Protein AF-A0A0K9FBV3-F1 (afdb_monomer_lite)

Organism: NCBI:txid582475

pLDDT: mean 87.47, std 13.34, range [50.59, 97.69]

Secondary structure (DSSP, 8-state):
-----------HHHHHHHHHHHHHHHHT---SEE-HHHHHHHH---HHHIIIIITTSHHHHHT-EEETTEEEEEHHHHHHHHHHHHHT-

Foldseek 3Di:
DDPPPPPPPDDPVVVVVVVVVVVVVVVPPQQQKDFLVVVCVVVVDDSVCCVVQPCVDPQNVVQWDDDPNTIMGGRVSSVVSVVVSVVVD

Sequence (89 aa):
MLPANIEVNLDKQAIRQYIEKRLDEEIREVLWWIDLNKMAELTNMSPRFLESELVCDVRMRAIEVKKNRKRWWPARQAFEVISTIT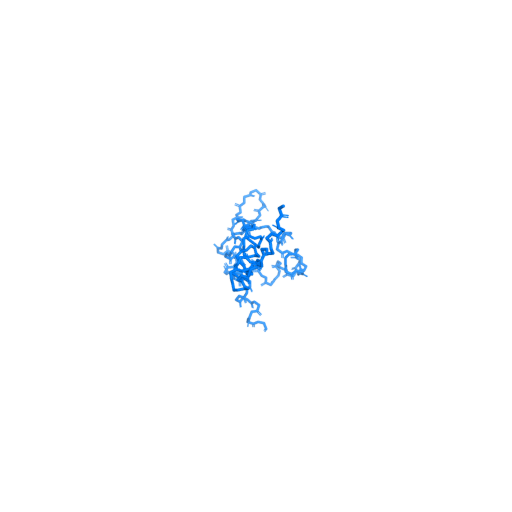SEW

Structure (mmCIF, N/CA/C/O backbone):
data_AF-A0A0K9FBV3-F1
#
_entry.id   AF-A0A0K9FBV3-F1
#
loop_
_atom_site.group_PDB
_atom_site.id
_atom_site.type_symbol
_atom_site.label_atom_id
_atom_site.label_alt_id
_atom_site.label_comp_id
_atom_site.label_asym_id
_atom_site.label_entity_id
_atom_site.label_seq_id
_atom_site.pdbx_PDB_ins_code
_atom_site.Cartn_x
_atom_site.Cartn_y
_atom_site.Cartn_z
_atom_site.occupancy
_atom_site.B_iso_or_equiv
_atom_site.auth_seq_id
_atom_site.auth_comp_id
_atom_site.auth_asym_id
_atom_site.auth_atom_id
_atom_site.pdbx_PDB_model_num
ATOM 1 N N . MET A 1 1 ? -37.368 6.941 50.731 1.00 53.97 1 MET A N 1
ATOM 2 C CA . MET A 1 1 ? -36.945 6.213 49.516 1.00 53.97 1 MET A CA 1
ATOM 3 C C . MET A 1 1 ? -35.670 5.469 49.860 1.00 53.97 1 MET A C 1
ATOM 5 O O . MET A 1 1 ? -34.733 6.116 50.304 1.00 53.97 1 MET A O 1
ATOM 9 N N . LEU A 1 2 ? -35.657 4.139 49.765 1.00 50.59 2 LEU A N 1
ATOM 10 C CA . LEU A 1 2 ? -34.428 3.360 49.940 1.00 50.59 2 LEU A CA 1
ATOM 11 C C . LEU A 1 2 ? -33.640 3.424 48.622 1.00 50.59 2 LEU A C 1
ATOM 13 O O . LEU A 1 2 ? -34.253 3.203 47.575 1.00 50.59 2 LEU A O 1
ATOM 17 N N . PRO A 1 3 ? -32.338 3.759 48.633 1.00 56.91 3 PRO A N 1
ATOM 18 C CA . PRO A 1 3 ? -31.536 3.729 47.421 1.00 56.91 3 PRO A CA 1
ATOM 19 C C . PRO A 1 3 ? -31.458 2.278 46.943 1.00 56.91 3 PRO A C 1
ATOM 21 O O . PRO A 1 3 ? -30.957 1.405 47.651 1.00 56.91 3 PRO A O 1
ATOM 24 N N . ALA A 1 4 ? -32.012 2.006 45.764 1.00 67.19 4 ALA A N 1
ATOM 25 C CA . ALA A 1 4 ? -31.817 0.726 45.110 1.00 67.19 4 ALA A CA 1
ATOM 26 C C . ALA A 1 4 ? -30.336 0.629 44.729 1.00 67.19 4 ALA A C 1
ATOM 28 O O . ALA A 1 4 ? -29.855 1.407 43.905 1.00 67.19 4 ALA A O 1
ATOM 29 N N . ASN A 1 5 ? -29.612 -0.304 45.348 1.00 56.88 5 ASN A N 1
ATOM 30 C CA . ASN A 1 5 ? -28.280 -0.687 44.899 1.00 56.88 5 ASN A CA 1
ATOM 31 C C . ASN A 1 5 ? -28.454 -1.423 43.567 1.00 56.88 5 ASN A C 1
ATOM 33 O O . ASN A 1 5 ? -28.766 -2.611 43.532 1.00 56.88 5 ASN A O 1
ATOM 37 N N . ILE A 1 6 ? -28.342 -0.686 42.465 1.00 66.06 6 ILE A N 1
ATOM 38 C CA . ILE A 1 6 ? -28.339 -1.264 41.125 1.00 66.06 6 ILE A CA 1
ATOM 39 C C . ILE A 1 6 ? -26.927 -1.800 40.898 1.00 66.06 6 ILE A C 1
ATOM 41 O O . ILE A 1 6 ? -26.020 -1.058 40.523 1.00 66.06 6 ILE A O 1
ATOM 45 N N . GLU A 1 7 ? -26.725 -3.088 41.164 1.00 60.94 7 GLU A N 1
ATOM 46 C CA . GLU A 1 7 ? -25.514 -3.784 40.735 1.00 60.94 7 GLU A CA 1
ATOM 47 C C . GLU A 1 7 ? -25.563 -3.958 39.217 1.00 60.94 7 GLU A C 1
ATOM 49 O O . GLU A 1 7 ? -26.265 -4.812 38.673 1.00 60.94 7 GLU A O 1
ATOM 54 N N . VAL A 1 8 ? -24.826 -3.102 38.514 1.00 67.75 8 VAL A N 1
ATOM 55 C CA . VAL A 1 8 ? -24.649 -3.215 37.068 1.00 67.75 8 VAL A CA 1
ATOM 56 C C . VAL A 1 8 ? -23.668 -4.354 36.807 1.00 67.75 8 VAL A C 1
ATOM 58 O O . VAL A 1 8 ? -22.452 -4.185 36.896 1.00 67.75 8 VAL A O 1
ATOM 61 N N . ASN A 1 9 ? -24.201 -5.534 36.498 1.00 72.94 9 ASN A N 1
ATOM 62 C CA . ASN A 1 9 ? -23.392 -6.674 36.093 1.00 72.94 9 ASN A CA 1
ATOM 63 C C . ASN A 1 9 ? -22.968 -6.488 34.630 1.00 72.94 9 ASN A C 1
ATOM 65 O O . ASN A 1 9 ? -23.735 -6.734 33.699 1.00 72.94 9 ASN A O 1
ATOM 69 N N . LEU A 1 10 ? -21.762 -5.955 34.439 1.00 73.88 10 LEU A N 1
ATOM 70 C CA . LEU A 1 10 ? -21.194 -5.719 33.120 1.00 73.88 10 LEU A CA 1
ATOM 71 C C . LEU A 1 10 ? -20.738 -7.043 32.504 1.00 73.88 10 LEU A C 1
ATOM 73 O O . LEU A 1 10 ? -19.807 -7.684 32.998 1.00 73.88 10 LEU A O 1
ATOM 77 N N . ASP A 1 11 ? -21.354 -7.412 31.383 1.00 83.38 11 ASP A N 1
ATOM 78 C CA . ASP A 1 11 ? -20.893 -8.528 30.569 1.00 83.38 11 ASP A CA 1
ATOM 79 C C . ASP A 1 11 ? -19.542 -8.176 29.926 1.00 83.38 11 ASP A C 1
ATOM 81 O O . ASP A 1 11 ? -19.441 -7.456 28.927 1.00 83.38 11 ASP A O 1
ATOM 85 N N . LYS A 1 12 ? -18.475 -8.699 30.531 1.00 85.38 12 LYS A N 1
ATOM 86 C CA . LYS A 1 12 ? -17.096 -8.499 30.077 1.00 85.38 12 LYS A CA 1
ATOM 87 C C . LYS A 1 12 ? -16.872 -9.016 28.656 1.00 85.38 12 LYS A C 1
ATOM 89 O O . LYS A 1 12 ? -16.024 -8.471 27.951 1.00 85.38 12 LYS A O 1
ATOM 94 N N . GLN A 1 13 ? -17.606 -10.044 28.232 1.00 87.81 13 GLN A N 1
ATOM 95 C CA . GLN A 1 13 ? -17.486 -10.600 26.890 1.00 87.81 13 GLN A CA 1
ATOM 96 C C . GLN A 1 13 ? -18.105 -9.652 25.860 1.00 87.81 13 GLN A C 1
ATOM 98 O O . GLN A 1 13 ? -17.466 -9.363 24.849 1.00 87.81 13 GLN A O 1
ATOM 103 N N . ALA A 1 14 ? -19.284 -9.097 26.151 1.00 84.25 14 ALA A N 1
ATOM 104 C CA . ALA A 1 14 ? -19.921 -8.094 25.299 1.00 84.25 14 ALA A CA 1
ATOM 105 C C . ALA A 1 14 ? -19.068 -6.819 25.173 1.00 84.25 14 ALA A C 1
ATOM 107 O O . ALA A 1 14 ? -18.907 -6.283 24.076 1.00 84.25 14 ALA A O 1
ATOM 108 N N . ILE A 1 15 ? -18.455 -6.367 26.275 1.00 87.38 15 ILE A N 1
ATOM 109 C CA . ILE A 1 15 ? -17.531 -5.221 26.263 1.00 87.38 15 ILE A CA 1
ATOM 110 C C . ILE A 1 15 ? -16.316 -5.513 25.380 1.00 87.38 15 ILE A C 1
ATOM 112 O O . ILE A 1 15 ? -15.941 -4.678 24.560 1.00 87.38 15 ILE A O 1
ATOM 116 N N . ARG A 1 16 ? -15.714 -6.699 25.510 1.00 88.44 16 ARG A N 1
ATOM 117 C CA . ARG A 1 16 ? -14.566 -7.091 24.689 1.00 88.44 16 ARG A CA 1
ATOM 118 C C . ARG A 1 16 ? -14.913 -7.122 23.202 1.00 88.44 16 ARG A C 1
ATOM 120 O O . ARG A 1 16 ? -14.194 -6.527 22.409 1.00 88.44 16 ARG A O 1
ATOM 127 N N . GLN A 1 17 ? -16.031 -7.749 22.843 1.00 91.44 17 GLN A N 1
ATOM 128 C CA . GLN A 1 17 ? -16.502 -7.808 21.457 1.00 91.44 17 GLN A CA 1
ATOM 129 C C . GLN A 1 17 ? -16.778 -6.413 20.887 1.00 91.44 17 GLN A C 1
ATOM 131 O O . GLN A 1 17 ? -16.473 -6.142 19.728 1.00 91.44 17 GLN A O 1
ATOM 136 N N . TYR A 1 18 ? -17.327 -5.509 21.701 1.00 88.81 18 TYR A N 1
ATOM 137 C CA . TYR A 1 18 ? -17.548 -4.124 21.302 1.00 88.81 18 TYR A CA 1
ATOM 138 C C . TYR A 1 18 ? -16.230 -3.374 21.065 1.00 88.81 18 TYR A C 1
ATOM 140 O O . TYR A 1 18 ? -16.109 -2.667 20.068 1.00 88.81 18 TYR A O 1
ATOM 148 N N . ILE A 1 19 ? -15.234 -3.556 21.939 1.00 85.69 19 ILE A N 1
ATOM 149 C CA . ILE A 1 19 ? -13.902 -2.957 21.779 1.00 85.69 19 ILE A CA 1
ATOM 150 C C . ILE A 1 19 ? -13.220 -3.483 20.511 1.00 85.69 19 ILE A C 1
ATOM 152 O O . ILE A 1 19 ? -12.751 -2.681 19.711 1.00 85.69 19 ILE A O 1
ATOM 156 N N . GLU A 1 20 ? -13.207 -4.800 20.294 1.00 83.25 20 GLU A N 1
ATOM 157 C CA . GLU A 1 20 ? -12.626 -5.425 19.095 1.00 83.25 20 GLU A CA 1
ATOM 158 C C . GLU A 1 20 ? -13.297 -4.895 17.819 1.00 83.25 20 GLU A C 1
ATOM 160 O O . GLU A 1 20 ? -12.619 -4.444 16.899 1.00 83.25 20 GLU A O 1
ATOM 165 N N . LYS A 1 21 ? -14.632 -4.821 17.804 1.00 82.38 21 LYS A N 1
ATOM 166 C CA . LYS A 1 21 ? -15.393 -4.270 16.678 1.00 82.38 21 LYS A CA 1
ATOM 167 C C . LYS A 1 21 ? -15.091 -2.790 16.419 1.00 82.38 21 LYS A C 1
ATOM 169 O O . LYS A 1 21 ? -14.980 -2.393 15.265 1.00 82.38 21 LYS A O 1
ATOM 174 N N . ARG A 1 22 ? -14.963 -1.968 17.465 1.00 80.38 22 ARG A N 1
ATOM 175 C CA . ARG A 1 22 ? -14.641 -0.536 17.337 1.00 80.38 22 ARG A CA 1
ATOM 176 C C . ARG A 1 22 ? -13.217 -0.309 16.839 1.00 80.38 22 ARG A C 1
ATOM 178 O O . ARG A 1 22 ? -13.019 0.559 15.999 1.00 80.38 22 ARG A O 1
ATOM 185 N N . LEU A 1 23 ? -12.257 -1.108 17.305 1.00 72.31 23 LEU A N 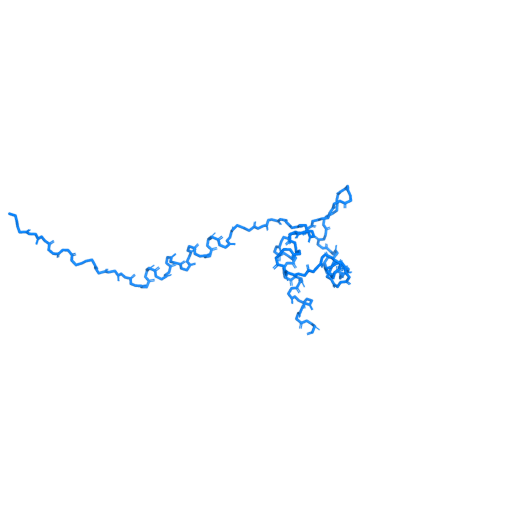1
ATOM 186 C CA . LEU A 1 23 ? -10.885 -1.091 16.794 1.00 72.31 23 LEU A CA 1
ATOM 187 C C . LEU A 1 23 ? -10.852 -1.486 15.313 1.00 72.31 23 LEU A C 1
ATOM 189 O O . LEU A 1 23 ? -10.247 -0.785 14.508 1.00 72.31 23 LEU A O 1
ATOM 193 N N . ASP A 1 24 ? -11.572 -2.543 14.935 1.00 65.06 24 ASP A N 1
ATOM 194 C CA . ASP A 1 24 ? -11.705 -2.956 13.536 1.00 65.06 24 ASP A CA 1
ATOM 195 C C . ASP A 1 24 ? -12.376 -1.883 12.664 1.00 65.06 24 ASP A C 1
ATOM 197 O O . ASP A 1 24 ? -12.008 -1.706 11.504 1.00 65.06 24 ASP A O 1
ATOM 201 N N . GLU A 1 25 ? -13.371 -1.167 13.191 1.00 66.69 25 GLU A N 1
ATOM 202 C CA . GLU A 1 25 ? -14.061 -0.072 12.498 1.00 66.69 25 GLU A CA 1
ATOM 203 C C . GLU A 1 25 ? -13.181 1.180 12.348 1.00 66.69 25 GLU A C 1
ATOM 205 O O . GLU A 1 25 ? -13.228 1.821 11.301 1.00 66.69 25 GLU A O 1
ATOM 210 N N . GLU A 1 26 ? -12.349 1.509 13.339 1.00 62.12 26 GLU A N 1
ATOM 211 C CA . GLU A 1 26 ? -11.435 2.663 13.296 1.00 62.12 26 GLU A CA 1
ATOM 212 C C . GLU A 1 26 ? -10.189 2.398 12.436 1.00 62.12 26 GLU A C 1
ATOM 214 O O . GLU A 1 26 ? -9.686 3.306 11.777 1.00 62.12 26 GLU A O 1
ATOM 219 N N . ILE A 1 27 ? -9.741 1.143 12.332 1.00 59.25 27 ILE A N 1
ATOM 220 C CA . ILE A 1 27 ? -8.701 0.733 11.370 1.00 59.25 27 ILE A CA 1
ATOM 221 C C . ILE A 1 27 ? -9.234 0.783 9.920 1.00 59.25 27 ILE A C 1
ATOM 223 O O . ILE A 1 27 ? -8.465 0.894 8.964 1.00 59.25 27 ILE A O 1
ATOM 227 N N . ARG A 1 28 ? -10.561 0.745 9.735 1.00 53.50 28 ARG A N 1
ATOM 228 C CA . ARG A 1 28 ? -11.260 0.757 8.439 1.00 53.50 28 ARG A CA 1
ATOM 229 C C . ARG A 1 28 ? -11.538 2.150 7.862 1.00 53.50 28 ARG A C 1
ATOM 231 O O . ARG A 1 28 ? -12.419 2.272 7.006 1.00 53.50 28 ARG A O 1
ATOM 238 N N . GLU A 1 29 ? -10.743 3.177 8.160 1.00 56.59 29 GLU A N 1
ATOM 239 C CA . GLU A 1 29 ? -10.515 4.208 7.133 1.00 56.59 29 GLU A CA 1
ATOM 240 C C . GLU A 1 29 ? -9.715 3.574 5.978 1.00 56.59 29 GLU A C 1
ATOM 242 O O . GLU A 1 29 ? -8.511 3.753 5.807 1.00 56.59 29 GLU A O 1
ATOM 247 N N . VAL A 1 30 ? -10.407 2.720 5.215 1.00 71.12 30 VAL A N 1
ATOM 248 C CA . VAL A 1 30 ? -9.866 1.914 4.129 1.00 71.12 30 VAL A CA 1
ATOM 249 C C . VAL A 1 30 ? -9.476 2.883 3.030 1.00 71.12 30 VAL A C 1
ATOM 251 O O . VAL A 1 30 ? -10.326 3.374 2.289 1.00 71.12 30 VAL A O 1
ATOM 254 N N . LEU A 1 31 ? -8.183 3.168 2.920 1.00 82.12 31 LEU A N 1
ATOM 255 C CA . LEU A 1 31 ? -7.632 3.856 1.761 1.00 82.12 31 LEU A CA 1
ATOM 256 C C . LEU A 1 31 ? -8.133 3.135 0.500 1.00 82.12 31 LEU A C 1
ATOM 258 O O . LEU A 1 31 ? -7.918 1.937 0.331 1.00 82.12 31 LEU A O 1
ATOM 262 N N . TRP A 1 32 ? -8.838 3.839 -0.387 1.00 89.44 32 TRP A N 1
ATOM 263 C CA . TRP A 1 32 ? -9.235 3.256 -1.675 1.00 89.44 32 TRP A CA 1
ATOM 264 C C . TRP A 1 32 ? -8.036 3.198 -2.617 1.00 89.44 32 TRP A C 1
ATOM 266 O O . TRP A 1 32 ? -7.806 2.185 -3.272 1.00 89.44 32 TRP A O 1
ATOM 276 N N . TRP A 1 33 ? -7.236 4.265 -2.620 1.00 93.50 33 TRP A N 1
ATOM 277 C CA . TRP A 1 33 ? -6.032 4.407 -3.426 1.00 93.50 33 TRP A CA 1
ATOM 278 C C . TRP A 1 33 ? -4.893 4.966 -2.582 1.00 93.50 33 TRP A C 1
ATOM 280 O O . TRP A 1 33 ? -5.118 5.813 -1.719 1.00 93.50 33 TRP A O 1
ATOM 290 N N . ILE A 1 34 ? -3.673 4.530 -2.874 1.00 95.12 34 ILE A N 1
ATOM 291 C CA . ILE A 1 34 ? -2.441 5.101 -2.328 1.00 95.12 34 ILE A CA 1
ATOM 292 C C . ILE A 1 34 ? -1.538 5.573 -3.459 1.00 95.12 34 ILE A C 1
ATOM 294 O O . ILE A 1 34 ? -1.567 5.023 -4.560 1.00 95.12 34 ILE A O 1
ATOM 298 N N . ASP A 1 35 ? -0.739 6.597 -3.183 1.00 96.12 35 ASP A N 1
ATOM 299 C CA . ASP A 1 35 ? 0.380 7.007 -4.023 1.00 96.12 35 ASP A CA 1
ATOM 300 C C . ASP A 1 35 ? 1.714 6.577 -3.387 1.00 96.12 35 ASP A C 1
ATOM 302 O O . ASP A 1 35 ? 1.747 5.945 -2.328 1.00 96.12 35 ASP A O 1
ATOM 306 N N . LEU A 1 36 ? 2.827 6.915 -4.042 1.00 96.50 36 LEU A N 1
ATOM 307 C CA . LEU A 1 36 ? 4.163 6.552 -3.567 1.00 96.50 36 LEU A CA 1
ATOM 308 C C . LEU A 1 36 ? 4.492 7.180 -2.205 1.00 96.50 36 LEU A C 1
ATOM 310 O O . LEU A 1 36 ? 5.165 6.557 -1.390 1.00 96.50 36 LEU A O 1
ATOM 314 N N . ASN A 1 37 ? 4.010 8.397 -1.944 1.00 96.25 37 ASN A N 1
ATOM 315 C CA . ASN A 1 37 ? 4.279 9.090 -0.687 1.00 96.25 37 ASN A CA 1
ATOM 316 C C . ASN A 1 37 ? 3.544 8.410 0.466 1.00 96.25 37 ASN A C 1
ATOM 318 O O . ASN A 1 37 ? 4.149 8.141 1.500 1.00 96.25 37 ASN A O 1
ATOM 322 N N . LYS A 1 38 ? 2.265 8.065 0.270 1.00 95.19 38 LYS A N 1
ATOM 323 C CA . LYS A 1 38 ? 1.501 7.320 1.272 1.00 95.19 38 LYS A CA 1
ATOM 324 C C . LYS A 1 38 ? 2.067 5.916 1.474 1.00 95.19 38 LYS A C 1
ATOM 326 O O . LYS A 1 38 ? 2.126 5.441 2.600 1.00 95.19 38 LYS A O 1
ATOM 331 N N . MET A 1 39 ? 2.535 5.265 0.409 1.00 95.06 39 MET A N 1
ATOM 332 C CA . MET A 1 39 ? 3.224 3.976 0.509 1.00 95.06 39 MET A CA 1
ATOM 333 C C . MET A 1 39 ? 4.510 4.081 1.345 1.00 95.06 39 MET A C 1
ATOM 335 O O . MET A 1 39 ? 4.751 3.222 2.190 1.00 95.06 39 MET A O 1
ATOM 339 N N . ALA A 1 40 ? 5.296 5.147 1.168 1.00 96.81 40 ALA A N 1
ATOM 340 C CA . ALA A 1 40 ? 6.496 5.416 1.966 1.00 96.81 40 ALA A CA 1
ATOM 341 C C . ALA A 1 40 ? 6.171 5.670 3.441 1.00 96.81 40 ALA A C 1
ATOM 343 O O . ALA A 1 40 ? 6.817 5.101 4.315 1.00 96.81 40 ALA A O 1
ATOM 344 N N . GLU A 1 41 ? 5.137 6.466 3.718 1.00 94.88 41 GLU A N 1
ATOM 345 C CA . GLU A 1 41 ? 4.655 6.730 5.078 1.00 94.88 41 GLU A CA 1
ATOM 346 C C . GLU A 1 41 ? 4.228 5.436 5.789 1.00 94.88 41 GLU A C 1
ATOM 348 O O . GLU A 1 41 ? 4.606 5.204 6.932 1.00 94.88 41 GLU A O 1
ATOM 353 N N . LEU A 1 42 ? 3.469 4.569 5.110 1.00 92.94 42 LEU A N 1
ATOM 354 C CA . LEU A 1 42 ? 2.901 3.362 5.719 1.00 92.94 42 LEU A CA 1
ATOM 355 C C . LEU A 1 42 ? 3.913 2.226 5.896 1.00 92.94 42 LEU A C 1
ATOM 357 O O . LEU A 1 42 ? 3.798 1.445 6.835 1.00 92.94 42 LEU A O 1
ATOM 361 N N . THR A 1 43 ? 4.887 2.112 4.995 1.00 92.69 43 THR A N 1
ATOM 362 C CA . THR A 1 43 ? 5.907 1.049 5.053 1.00 92.69 43 THR A CA 1
ATOM 363 C C . THR A 1 43 ? 7.180 1.483 5.780 1.00 92.69 43 THR A C 1
ATOM 365 O O . THR A 1 43 ? 8.044 0.648 6.035 1.00 92.69 43 THR A O 1
ATOM 368 N N . ASN A 1 44 ? 7.325 2.777 6.096 1.00 95.56 44 ASN A N 1
ATOM 369 C CA . ASN A 1 44 ? 8.576 3.410 6.534 1.00 95.56 44 ASN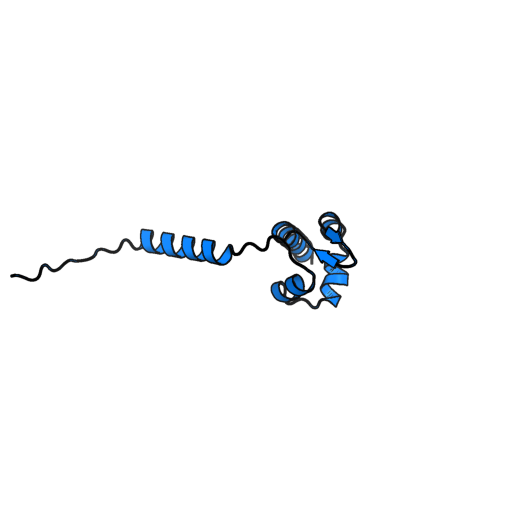 A CA 1
ATOM 370 C C . ASN A 1 44 ? 9.762 3.203 5.568 1.00 95.56 44 ASN A C 1
ATOM 372 O O . ASN A 1 44 ? 10.919 3.413 5.936 1.00 95.56 44 ASN A O 1
ATOM 376 N N . MET A 1 45 ? 9.499 2.808 4.322 1.00 95.94 45 MET A N 1
ATOM 377 C CA . MET A 1 45 ? 10.526 2.634 3.301 1.00 95.94 45 MET A CA 1
ATOM 378 C C . MET A 1 45 ? 10.732 3.936 2.530 1.00 95.94 45 MET A C 1
ATOM 380 O O . MET A 1 45 ? 9.786 4.659 2.217 1.00 95.94 45 MET A O 1
ATOM 384 N N . SER A 1 46 ? 11.983 4.237 2.172 1.00 97.62 46 SER A N 1
ATOM 385 C CA . SER A 1 46 ? 12.262 5.427 1.364 1.00 97.62 46 SER A CA 1
ATOM 386 C C . SER A 1 46 ? 11.603 5.322 -0.024 1.00 97.62 46 SER A C 1
ATOM 388 O O . SER A 1 46 ? 11.597 4.233 -0.604 1.00 97.62 46 SER A O 1
ATOM 390 N N . PRO A 1 47 ? 11.140 6.434 -0.630 1.00 97.06 47 PRO A N 1
ATOM 391 C CA . PRO A 1 47 ? 10.569 6.408 -1.979 1.00 97.06 47 PRO A CA 1
ATOM 392 C C . PRO A 1 47 ? 11.506 5.786 -3.020 1.00 97.06 47 PRO A C 1
ATOM 394 O O . PRO A 1 47 ? 11.060 5.065 -3.901 1.00 97.06 47 PRO A O 1
ATOM 397 N N . ARG A 1 48 ? 12.821 6.014 -2.893 1.00 97.25 48 ARG A N 1
ATOM 398 C CA . ARG A 1 48 ? 13.826 5.426 -3.791 1.00 97.25 48 ARG A CA 1
ATOM 399 C C . ARG A 1 48 ? 13.857 3.901 -3.699 1.00 97.25 48 ARG A C 1
ATOM 401 O O . ARG A 1 48 ? 13.956 3.251 -4.731 1.00 97.25 48 ARG A O 1
ATOM 408 N N . PHE A 1 49 ? 13.791 3.363 -2.484 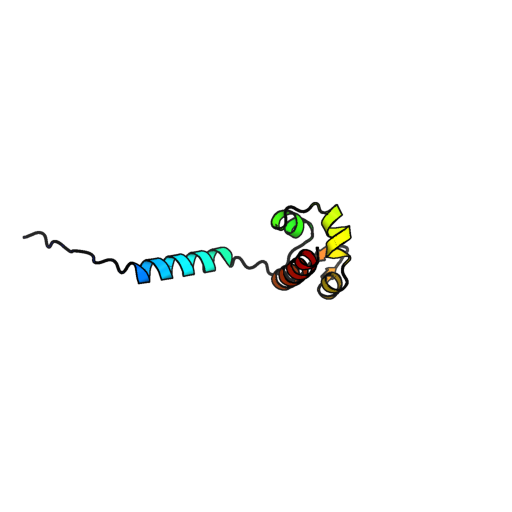1.00 97.06 49 PHE A N 1
ATOM 409 C CA . PHE A 1 49 ? 13.765 1.921 -2.249 1.00 97.06 49 PHE A CA 1
ATOM 410 C C . PHE A 1 49 ? 12.459 1.304 -2.756 1.00 97.06 49 PHE A C 1
ATOM 412 O O . PHE A 1 49 ? 12.476 0.298 -3.453 1.00 97.06 49 PHE A O 1
ATOM 419 N N . LEU A 1 50 ? 11.323 1.958 -2.498 1.00 97.38 50 LEU A N 1
ATOM 420 C CA . LEU A 1 50 ? 10.034 1.522 -3.036 1.00 97.38 50 LEU A CA 1
ATOM 421 C C . LEU A 1 50 ? 10.044 1.461 -4.565 1.00 97.38 50 LEU A C 1
ATOM 423 O O . LEU A 1 50 ? 9.528 0.511 -5.139 1.00 97.38 50 LEU A O 1
ATOM 427 N N . GLU A 1 51 ? 10.652 2.442 -5.230 1.00 96.75 51 GLU A N 1
ATOM 428 C CA . GLU A 1 51 ? 10.769 2.460 -6.692 1.00 96.75 51 GLU A CA 1
ATOM 429 C C . GLU A 1 51 ? 11.657 1.340 -7.237 1.00 96.75 51 GLU A C 1
ATOM 431 O O . GLU A 1 51 ? 11.353 0.795 -8.299 1.00 96.75 51 GLU A O 1
ATOM 436 N N . SER A 1 52 ? 12.747 1.005 -6.536 1.00 96.56 52 SER A N 1
ATOM 437 C CA . SER A 1 52 ? 13.708 0.000 -6.998 1.00 96.56 52 SER A CA 1
ATOM 438 C C . SER A 1 52 ? 13.302 -1.430 -6.682 1.00 96.56 52 SER A C 1
ATOM 440 O O . SER A 1 52 ? 13.629 -2.298 -7.481 1.00 96.56 52 SER A O 1
ATOM 442 N N . GLU A 1 53 ? 12.589 -1.663 -5.578 1.00 95.94 53 GLU A N 1
ATOM 443 C CA . GLU A 1 53 ? 12.272 -3.015 -5.101 1.00 95.94 53 GLU A CA 1
ATOM 444 C C . GLU A 1 53 ? 10.795 -3.391 -5.260 1.00 95.94 53 GLU A C 1
ATOM 446 O O . GLU A 1 53 ? 10.487 -4.539 -5.563 1.00 95.94 53 GLU A O 1
ATOM 451 N N . LEU A 1 54 ? 9.861 -2.450 -5.057 1.00 96.62 54 LEU A N 1
ATOM 452 C CA . LEU A 1 54 ? 8.424 -2.764 -5.015 1.00 96.62 54 LEU A CA 1
ATOM 453 C C . LEU A 1 54 ? 7.689 -2.320 -6.278 1.00 96.62 54 LEU A C 1
ATOM 455 O O . LEU A 1 54 ? 7.066 -3.128 -6.957 1.00 96.62 54 LEU A O 1
ATOM 459 N N . VAL A 1 55 ? 7.764 -1.041 -6.642 1.00 96.50 55 VAL A N 1
ATOM 460 C CA . VAL A 1 55 ? 7.047 -0.480 -7.802 1.00 96.50 55 VAL A CA 1
ATOM 461 C C . VAL A 1 55 ? 7.572 -1.050 -9.119 1.00 96.50 55 VAL A C 1
ATOM 463 O O . VAL A 1 55 ? 6.838 -1.124 -10.109 1.00 96.50 55 VAL A O 1
ATOM 466 N N . CYS A 1 56 ? 8.836 -1.475 -9.152 1.00 95.81 56 CYS A N 1
ATOM 467 C CA . CYS A 1 56 ? 9.407 -2.115 -10.324 1.00 95.81 56 CYS A CA 1
ATOM 468 C C . CYS A 1 56 ? 8.864 -3.542 -10.548 1.00 95.81 56 CYS A C 1
ATOM 470 O O . CYS A 1 56 ? 8.930 -3.991 -11.698 1.00 95.81 56 CYS A O 1
ATOM 472 N N . ASP A 1 57 ? 8.317 -4.209 -9.520 1.00 97.12 57 ASP A N 1
ATOM 473 C CA . ASP A 1 57 ? 7.818 -5.588 -9.573 1.00 97.12 57 ASP A CA 1
ATOM 474 C C . ASP A 1 57 ? 6.623 -5.695 -10.533 1.00 97.12 57 ASP A C 1
ATOM 476 O O . ASP A 1 57 ? 5.748 -4.824 -10.598 1.00 97.12 57 ASP A O 1
ATOM 480 N N . VAL A 1 58 ? 6.582 -6.777 -11.314 1.00 96.94 58 VAL A N 1
ATOM 481 C CA . VAL A 1 58 ? 5.546 -7.007 -12.332 1.00 96.94 58 VAL A CA 1
ATOM 482 C C . VAL A 1 58 ? 4.144 -7.029 -11.713 1.00 96.94 58 VAL A C 1
ATOM 484 O O . VAL A 1 58 ? 3.208 -6.491 -12.308 1.00 96.94 58 VAL A O 1
ATOM 487 N N . ARG A 1 59 ? 3.997 -7.583 -10.504 1.00 96.94 59 ARG A N 1
ATOM 488 C CA . ARG A 1 59 ? 2.738 -7.644 -9.746 1.00 96.94 59 ARG A CA 1
ATOM 489 C C . ARG A 1 59 ? 2.263 -6.244 -9.367 1.00 96.94 59 ARG A C 1
ATOM 491 O O . ARG A 1 59 ? 1.087 -5.928 -9.520 1.00 96.94 59 ARG A O 1
ATOM 498 N N . MET A 1 60 ? 3.188 -5.384 -8.943 1.00 97.50 60 MET A N 1
ATOM 499 C CA . MET A 1 60 ? 2.888 -4.008 -8.548 1.00 97.50 60 MET A CA 1
ATOM 500 C C . MET A 1 60 ? 2.529 -3.134 -9.758 1.00 97.50 60 MET A C 1
ATOM 502 O O . MET A 1 60 ? 1.607 -2.317 -9.688 1.00 97.50 60 MET A O 1
ATOM 506 N N . ARG A 1 61 ? 3.200 -3.343 -10.900 1.00 96.88 61 ARG A N 1
ATOM 507 C CA . ARG A 1 61 ? 2.861 -2.682 -12.175 1.00 96.88 61 ARG A CA 1
ATOM 508 C C . ARG A 1 61 ? 1.504 -3.114 -12.727 1.00 96.88 61 ARG A C 1
ATOM 510 O O . ARG A 1 61 ? 0.839 -2.304 -13.363 1.00 96.88 61 ARG A O 1
ATOM 517 N N . ALA A 1 62 ? 1.085 -4.359 -12.499 1.00 97.69 62 ALA A N 1
ATOM 518 C CA . ALA A 1 62 ? -0.185 -4.876 -13.014 1.00 97.69 62 ALA A CA 1
ATOM 519 C C . ALA A 1 62 ? -1.412 -4.160 -12.423 1.00 97.69 62 ALA A C 1
ATOM 521 O O . ALA A 1 62 ? -2.426 -4.014 -13.102 1.00 97.69 62 ALA A O 1
ATOM 522 N N . ILE A 1 63 ? -1.308 -3.690 -11.179 1.00 97.56 63 ILE A N 1
ATOM 523 C CA . ILE A 1 63 ? -2.386 -2.994 -10.456 1.00 97.56 63 ILE A CA 1
ATOM 524 C C . ILE A 1 63 ? -2.209 -1.466 -10.446 1.00 97.56 63 ILE A C 1
ATOM 526 O O . ILE A 1 63 ? -2.935 -0.745 -9.764 1.00 97.56 63 ILE A O 1
ATOM 530 N N . GLU A 1 64 ? -1.223 -0.957 -11.182 1.00 97.50 64 GLU A N 1
ATOM 531 C CA . GLU A 1 64 ? -0.887 0.460 -11.239 1.00 97.50 64 GLU A CA 1
ATOM 532 C C . GLU A 1 64 ? -1.863 1.243 -12.124 1.00 97.50 64 GLU A C 1
ATOM 534 O O . GLU A 1 64 ? -2.062 0.945 -13.301 1.00 97.50 64 GLU A O 1
ATOM 539 N N . VAL A 1 65 ? -2.411 2.328 -11.580 1.00 97.12 65 VAL A N 1
ATOM 540 C CA . VAL A 1 65 ? -3.219 3.296 -12.325 1.00 97.12 65 VAL A CA 1
ATOM 541 C C . VAL A 1 65 ? -2.389 4.542 -12.603 1.00 97.12 65 VAL A C 1
ATOM 543 O O . VAL A 1 65 ? -1.927 5.222 -11.687 1.00 97.12 65 VAL A O 1
ATOM 546 N N . LYS A 1 66 ? -2.226 4.876 -13.888 1.00 95.75 66 LYS A N 1
ATOM 547 C CA . LYS A 1 66 ? -1.452 6.034 -14.359 1.00 95.75 66 LYS A CA 1
ATOM 548 C C . LYS A 1 66 ? -2.339 7.079 -15.026 1.00 95.75 66 LYS A C 1
ATOM 550 O O . LYS A 1 66 ? -3.081 6.773 -15.955 1.00 95.75 66 LYS A O 1
ATOM 555 N N . LYS A 1 67 ? -2.194 8.347 -14.624 1.00 95.94 67 LYS A N 1
ATOM 556 C CA . LYS A 1 67 ? -2.770 9.504 -15.339 1.00 95.94 67 LYS A CA 1
ATOM 557 C C . LYS A 1 67 ? -1.896 10.740 -15.155 1.00 95.94 67 LYS A C 1
ATOM 559 O O . LYS A 1 67 ? -1.557 11.088 -14.031 1.00 95.94 67 LYS A O 1
ATOM 564 N N . ASN A 1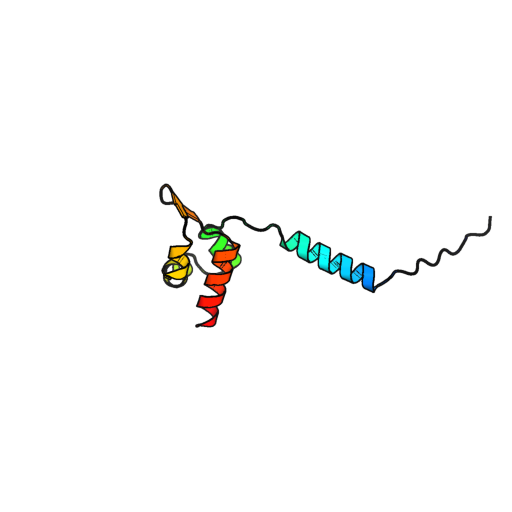 68 ? -1.549 11.435 -16.242 1.00 92.88 68 ASN A N 1
ATOM 565 C CA . ASN A 1 68 ? -0.772 12.687 -16.212 1.00 92.88 68 ASN A CA 1
ATOM 566 C C . ASN A 1 68 ? 0.487 12.615 -15.321 1.00 92.88 68 ASN A C 1
ATOM 568 O O . ASN A 1 68 ? 0.692 13.468 -14.461 1.00 92.88 68 ASN A O 1
ATOM 572 N N . ARG A 1 69 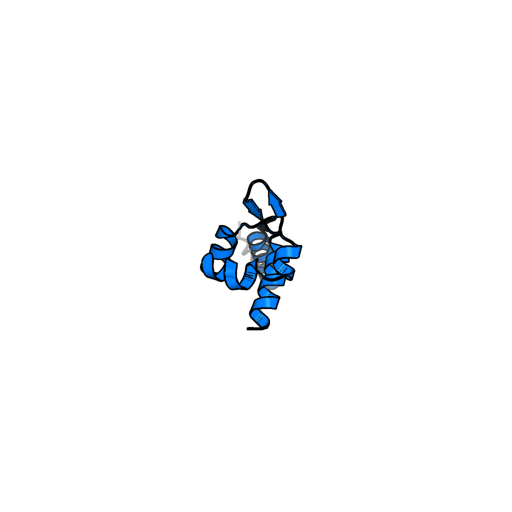? 1.316 11.576 -15.511 1.00 90.25 69 ARG A N 1
ATOM 573 C CA . ARG A 1 69 ? 2.540 11.279 -14.727 1.00 90.25 69 ARG A CA 1
ATOM 574 C C . ARG A 1 69 ? 2.320 10.925 -13.250 1.00 90.25 69 ARG A C 1
ATOM 576 O O . ARG A 1 69 ? 3.284 10.583 -12.573 1.00 90.25 69 ARG A O 1
ATOM 583 N N . LYS A 1 70 ? 1.086 10.964 -12.750 1.00 93.94 70 LYS A N 1
ATOM 584 C CA . LYS A 1 70 ? 0.741 10.467 -11.418 1.00 93.94 70 LYS A CA 1
ATOM 585 C C . LYS A 1 70 ? 0.443 8.971 -11.473 1.00 93.94 70 LYS A C 1
ATOM 587 O O . LYS A 1 70 ? -0.051 8.473 -12.490 1.00 93.94 70 LYS A O 1
ATOM 592 N N . ARG A 1 71 ? 0.776 8.286 -10.381 1.00 96.44 71 ARG A N 1
ATOM 593 C CA . ARG A 1 71 ? 0.607 6.846 -10.179 1.00 96.44 71 ARG A CA 1
ATOM 594 C C . ARG A 1 71 ? -0.146 6.610 -8.883 1.00 96.44 71 ARG A C 1
ATOM 596 O O . ARG A 1 71 ? 0.168 7.250 -7.880 1.00 96.44 71 ARG A O 1
ATOM 603 N N . TRP A 1 72 ? -1.100 5.695 -8.934 1.00 97.44 72 TRP A N 1
ATOM 604 C CA . TRP A 1 72 ? -1.855 5.240 -7.780 1.00 97.44 72 TRP A CA 1
ATOM 605 C C . TRP A 1 72 ? -2.033 3.734 -7.829 1.00 97.44 72 TRP A C 1
ATOM 607 O O . TRP A 1 72 ? -2.019 3.135 -8.904 1.00 97.44 72 TRP A O 1
ATOM 617 N N . TRP A 1 73 ? -2.276 3.151 -6.666 1.00 97.50 73 TRP A N 1
ATOM 618 C CA . TRP A 1 73 ? -2.548 1.731 -6.518 1.00 97.50 73 TRP A CA 1
ATOM 619 C C . TRP A 1 73 ? -3.738 1.515 -5.592 1.00 97.50 73 TRP A C 1
ATOM 621 O O . TRP A 1 73 ? -3.869 2.266 -4.620 1.00 97.50 73 TRP A O 1
ATOM 631 N N . PRO A 1 74 ? -4.609 0.525 -5.854 1.00 96.25 74 PRO A N 1
ATOM 632 C CA . PRO A 1 74 ? -5.673 0.186 -4.924 1.00 96.25 74 PRO A CA 1
ATOM 633 C C . PRO A 1 74 ? -5.030 -0.273 -3.617 1.00 96.25 74 PRO A C 1
ATOM 635 O O . PRO A 1 74 ? -4.244 -1.220 -3.635 1.00 96.25 74 PRO A O 1
ATOM 638 N N . ALA A 1 75 ? -5.330 0.383 -2.493 1.00 93.94 75 ALA A N 1
ATOM 639 C CA . ALA A 1 75 ? -4.518 0.213 -1.281 1.00 93.94 75 ALA A CA 1
ATOM 640 C C . ALA A 1 75 ? -4.464 -1.246 -0.813 1.00 93.94 75 ALA A C 1
ATOM 642 O O . ALA A 1 75 ? -3.393 -1.772 -0.529 1.00 93.94 75 ALA A O 1
ATOM 643 N N . ARG A 1 76 ? -5.617 -1.924 -0.822 1.00 92.19 76 ARG A N 1
ATOM 644 C CA . ARG A 1 76 ? -5.714 -3.337 -0.446 1.00 92.19 76 ARG A CA 1
ATOM 645 C C . ARG A 1 76 ? -4.826 -4.234 -1.314 1.00 92.19 76 ARG A C 1
ATOM 647 O O . ARG A 1 76 ? -4.054 -5.015 -0.774 1.00 92.19 76 ARG A O 1
ATOM 654 N N . GLN A 1 77 ? -4.914 -4.099 -2.638 1.00 95.19 77 GLN A N 1
ATOM 655 C CA . GLN A 1 77 ? -4.121 -4.921 -3.560 1.00 95.19 77 GLN A CA 1
ATOM 656 C C . GLN A 1 77 ? -2.630 -4.599 -3.440 1.00 95.19 77 GLN A C 1
ATOM 658 O O . GLN A 1 77 ? -1.800 -5.500 -3.476 1.00 95.19 77 GLN A O 1
ATOM 663 N N . ALA A 1 78 ? -2.289 -3.322 -3.251 1.00 95.75 78 ALA A N 1
ATOM 664 C CA . ALA A 1 78 ? -0.914 -2.906 -3.030 1.00 95.75 78 ALA A CA 1
ATOM 665 C C . ALA A 1 78 ? -0.323 -3.568 -1.783 1.00 95.75 78 ALA A C 1
ATOM 667 O O . ALA A 1 78 ? 0.771 -4.112 -1.860 1.00 95.75 78 ALA A O 1
ATOM 668 N N . PHE A 1 79 ? -1.045 -3.588 -0.659 1.00 94.25 79 PHE A N 1
ATOM 669 C CA . PHE A 1 79 ? -0.559 -4.247 0.555 1.00 94.25 79 PHE A CA 1
ATOM 670 C C . PHE A 1 79 ? -0.402 -5.756 0.381 1.00 94.25 79 PHE A C 1
ATOM 672 O O . PHE A 1 79 ? 0.620 -6.290 0.791 1.00 94.25 79 PHE A O 1
ATOM 679 N N . GLU A 1 80 ? -1.347 -6.433 -0.276 1.00 95.31 80 GLU A N 1
ATOM 680 C CA . GLU A 1 80 ? -1.241 -7.873 -0.562 1.00 95.31 80 GLU A CA 1
ATOM 681 C C . GLU A 1 80 ? 0.013 -8.196 -1.404 1.00 95.31 80 GLU A C 1
ATOM 683 O O . GLU A 1 80 ? 0.775 -9.116 -1.085 1.00 95.31 80 GLU A O 1
ATOM 688 N N . VAL A 1 81 ? 0.279 -7.400 -2.446 1.00 97.06 81 VAL A N 1
ATOM 689 C CA . VAL A 1 81 ? 1.472 -7.549 -3.295 1.00 97.06 81 VAL A CA 1
ATOM 690 C C . VAL A 1 81 ? 2.750 -7.249 -2.513 1.00 97.06 81 VAL A C 1
ATOM 692 O O . VAL A 1 81 ? 3.687 -8.042 -2.568 1.00 97.06 81 VAL A O 1
ATOM 695 N N . ILE A 1 82 ? 2.782 -6.148 -1.756 1.00 96.19 82 ILE A N 1
ATOM 696 C CA . ILE A 1 82 ? 3.934 -5.768 -0.929 1.00 96.19 82 ILE A CA 1
ATOM 697 C C . ILE A 1 82 ? 4.243 -6.870 0.081 1.00 96.19 82 ILE A C 1
ATOM 699 O O . ILE A 1 82 ? 5.386 -7.302 0.154 1.00 96.19 82 ILE A O 1
ATOM 703 N N . SER A 1 83 ? 3.242 -7.382 0.804 1.00 95.62 83 SER A N 1
ATOM 704 C CA . SER A 1 83 ? 3.425 -8.487 1.749 1.00 95.62 83 SER A CA 1
ATOM 705 C C . SER A 1 83 ? 4.034 -9.712 1.073 1.00 95.62 83 SER A C 1
ATOM 707 O O . SER A 1 83 ? 4.973 -10.289 1.614 1.00 95.62 83 SER A O 1
ATOM 709 N N . THR A 1 84 ? 3.568 -10.058 -0.130 1.00 96.62 84 THR A N 1
ATOM 710 C CA . THR A 1 84 ? 4.121 -11.180 -0.902 1.00 96.62 84 THR A CA 1
ATOM 711 C C . THR A 1 84 ? 5.592 -10.942 -1.250 1.00 96.62 84 THR A C 1
ATOM 713 O O . THR A 1 84 ? 6.426 -11.784 -0.934 1.00 96.62 84 THR A O 1
ATOM 716 N N . ILE A 1 85 ? 5.934 -9.776 -1.812 1.00 95.56 85 ILE A N 1
ATOM 717 C CA . ILE A 1 85 ? 7.324 -9.427 -2.153 1.00 95.56 85 ILE A CA 1
ATOM 718 C C . ILE A 1 85 ? 8.212 -9.471 -0.904 1.00 95.56 85 ILE A C 1
ATOM 720 O O . ILE A 1 85 ? 9.251 -10.118 -0.904 1.00 95.56 85 ILE A O 1
ATOM 724 N N . THR A 1 86 ? 7.782 -8.834 0.186 1.00 94.50 86 THR A N 1
ATOM 725 C CA . THR A 1 86 ? 8.564 -8.773 1.431 1.00 94.50 86 THR A CA 1
ATOM 726 C C . THR A 1 86 ? 8.710 -10.124 2.125 1.00 94.50 86 THR A C 1
ATOM 728 O O . THR A 1 86 ? 9.650 -10.306 2.887 1.00 94.50 86 THR A O 1
ATOM 731 N N . SER A 1 87 ? 7.803 -11.076 1.879 1.00 94.25 87 SER A N 1
ATOM 732 C CA . SER A 1 87 ? 7.925 -12.443 2.400 1.00 94.25 87 SER A CA 1
ATOM 733 C C . SER A 1 87 ? 8.948 -13.293 1.643 1.00 94.25 87 SER A C 1
ATOM 735 O O . SER A 1 87 ? 9.369 -14.328 2.151 1.00 94.25 87 SER A O 1
ATOM 737 N N . GLU A 1 88 ? 9.337 -12.865 0.438 1.00 91.12 88 GLU A N 1
ATOM 738 C CA . GLU A 1 88 ? 10.369 -13.501 -0.389 1.00 91.12 88 GLU A CA 1
ATOM 739 C C . GLU A 1 88 ? 11.783 -12.965 -0.074 1.00 91.12 88 GLU A C 1
ATOM 741 O O . GLU A 1 88 ? 12.756 -13.481 -0.628 1.00 91.12 88 GLU A O 1
ATOM 746 N N . TRP A 1 89 ? 11.897 -11.932 0.774 1.00 90.62 89 TRP A N 1
ATOM 747 C CA . TRP A 1 89 ? 13.162 -11.300 1.176 1.00 90.62 89 TRP A CA 1
ATOM 748 C C . TRP A 1 89 ? 13.897 -12.045 2.294 1.00 90.62 89 TRP A C 1
ATOM 750 O O . TRP A 1 89 ? 13.235 -12.679 3.147 1.00 90.62 89 TRP A O 1
#

Radius of gyration: 21.95 Å; chains: 1; bounding box: 51×26×66 Å